Protein AF-X1DVR8-F1 (afdb_monomer_lite)

Organism: NCBI:txid412755

Sequence (46 aa):
MNELLLIKIPPPPSTIEDLISEWENTIENRLRLQEFVKEPFLSMGL

pLDDT: mean 77.13, std 14.57, range [44.12, 95.44]

Secondary structure (DSSP, 8-state):
--------PPPPPSSHHHHHHHHHHHHHHHHHHHHHHHHHHHTTT-

Foldseek 3Di:
DDPPPPPDDDDDDPDPVSVVVVVVVVVVVVVVVVVVVVVVVVVVPD

Radius of gyration: 17.41 Å; chains: 1; bounding box: 38×23×43 Å

Structure (mmCIF, N/CA/C/O backbone):
data_AF-X1DVR8-F1
#
_entry.id   AF-X1DVR8-F1
#
loop_
_atom_site.group_PDB
_atom_site.id
_atom_site.type_symbol
_atom_site.label_atom_id
_atom_site.label_alt_id
_atom_site.label_comp_id
_atom_site.label_asym_id
_atom_site.label_entity_id
_atom_site.label_seq_id
_atom_site.pdbx_PDB_ins_code
_atom_site.Cartn_x
_atom_site.Cartn_y
_atom_site.Cartn_z
_atom_site.occupancy
_atom_site.B_iso_or_equiv
_atom_site.auth_seq_id
_atom_site.auth_comp_id
_atom_site.auth_asym_id
_atom_site.auth_atom_id
_atom_site.pdbx_PDB_model_num
ATOM 1 N N . MET A 1 1 ? -26.798 -18.178 -14.025 1.00 44.12 1 MET A N 1
ATOM 2 C CA . MET A 1 1 ? -25.533 -17.771 -14.673 1.00 44.12 1 MET A CA 1
ATOM 3 C C . MET A 1 1 ? -24.657 -17.170 -13.586 1.00 44.12 1 MET A C 1
ATOM 5 O O . MET A 1 1 ? -25.122 -16.245 -12.943 1.00 44.12 1 MET A O 1
ATOM 9 N N . ASN A 1 2 ? -23.477 -17.738 -13.316 1.00 55.78 2 ASN A N 1
ATOM 10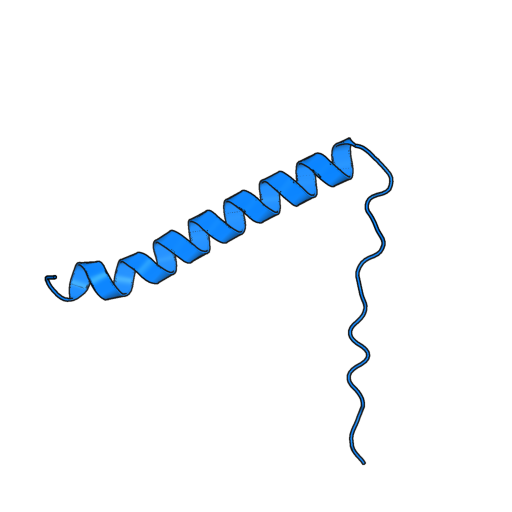 C CA . ASN A 1 2 ? -22.483 -17.145 -12.413 1.00 55.78 2 ASN A CA 1
ATOM 11 C C . ASN A 1 2 ? -21.487 -16.379 -13.284 1.00 55.78 2 ASN A C 1
ATOM 13 O O . ASN A 1 2 ? -20.750 -17.002 -14.047 1.00 55.78 2 ASN A O 1
ATOM 17 N N . GLU A 1 3 ? -21.497 -15.051 -13.213 1.00 63.0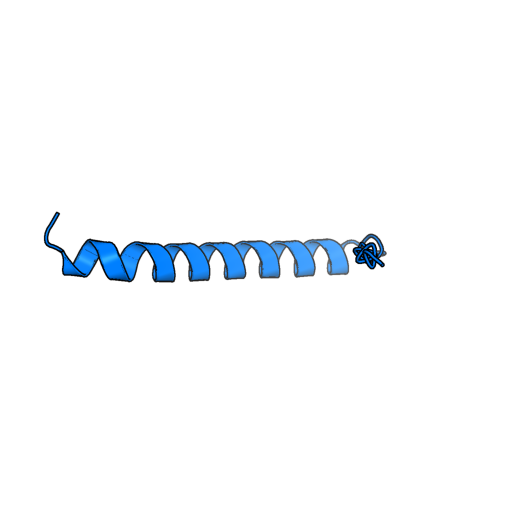3 3 GLU A N 1
ATOM 18 C CA . GLU A 1 3 ? -20.465 -14.232 -13.843 1.00 63.03 3 GLU A CA 1
ATOM 19 C C . GLU A 1 3 ? -19.164 -14.420 -13.060 1.00 63.03 3 GLU A C 1
ATOM 21 O O . GLU A 1 3 ? -19.035 -13.991 -11.914 1.00 63.03 3 GLU A O 1
ATOM 26 N N . LEU A 1 4 ? -18.201 -15.118 -13.665 1.00 64.56 4 LEU A N 1
ATOM 27 C CA . LEU A 1 4 ? -16.824 -15.111 -13.191 1.00 64.56 4 LEU A CA 1
ATOM 28 C C . LEU A 1 4 ? -16.318 -13.672 -13.308 1.00 64.56 4 LEU A C 1
ATOM 30 O O . LEU A 1 4 ? -16.030 -13.199 -14.407 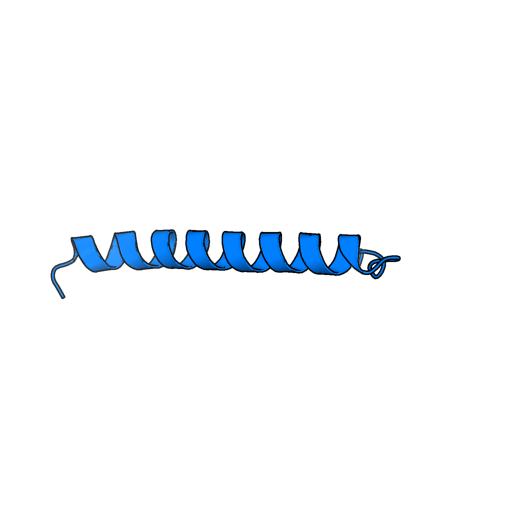1.00 64.56 4 LEU A O 1
ATOM 34 N N . LEU A 1 5 ? -16.239 -12.974 -12.176 1.00 68.75 5 LEU A N 1
ATOM 35 C CA . LEU A 1 5 ? -15.583 -11.678 -12.091 1.00 68.75 5 LEU A CA 1
ATOM 36 C C . LEU A 1 5 ? -14.117 -11.883 -12.480 1.00 68.75 5 LEU A C 1
ATOM 38 O O . LEU A 1 5 ? -13.317 -12.407 -11.705 1.00 68.75 5 LEU A O 1
ATOM 42 N N . LEU A 1 6 ? -13.780 -11.513 -13.715 1.00 68.81 6 LEU A N 1
ATOM 43 C CA . LEU A 1 6 ? -12.408 -11.440 -14.193 1.00 68.81 6 LEU A CA 1
ATOM 44 C C . LEU A 1 6 ? -11.695 -10.378 -13.359 1.00 68.81 6 LEU A C 1
ATOM 46 O O . LEU A 1 6 ? -11.807 -9.181 -13.627 1.00 68.81 6 LEU A O 1
ATOM 50 N N . ILE A 1 7 ? -10.986 -10.818 -12.323 1.00 72.12 7 ILE A N 1
ATOM 51 C CA . ILE A 1 7 ? -10.096 -9.956 -11.555 1.00 72.12 7 ILE A CA 1
ATOM 52 C C . ILE A 1 7 ? -8.992 -9.527 -12.523 1.00 72.12 7 ILE A C 1
ATOM 54 O O . ILE A 1 7 ? -8.102 -10.307 -12.863 1.00 72.12 7 ILE A O 1
ATOM 58 N N . LYS A 1 8 ? -9.089 -8.294 -13.028 1.00 67.81 8 LYS A N 1
ATOM 59 C CA . LYS A 1 8 ? -8.022 -7.673 -13.812 1.00 67.81 8 LYS A CA 1
ATOM 60 C C . LYS A 1 8 ? -6.847 -7.436 -12.875 1.00 67.81 8 LYS A C 1
ATOM 62 O O . LYS A 1 8 ? -6.909 -6.564 -12.014 1.00 67.81 8 LYS A O 1
ATOM 67 N N . ILE A 1 9 ? -5.799 -8.232 -13.042 1.00 71.44 9 ILE A N 1
ATOM 68 C CA . ILE A 1 9 ? -4.527 -7.999 -12.365 1.00 71.44 9 ILE A CA 1
ATOM 69 C C . ILE A 1 9 ? -3.883 -6.779 -13.041 1.00 71.44 9 ILE A C 1
ATOM 71 O O . ILE A 1 9 ? -3.823 -6.752 -14.277 1.00 71.44 9 ILE A O 1
ATOM 75 N N . PRO A 1 10 ? -3.455 -5.756 -12.282 1.00 70.06 10 PRO A N 1
ATOM 76 C CA . PRO A 1 10 ? -2.741 -4.629 -12.860 1.00 70.06 10 PRO A CA 1
ATOM 77 C C . PRO A 1 10 ? -1.438 -5.114 -13.520 1.00 70.06 10 PRO A C 1
ATOM 79 O O . PRO A 1 10 ? -0.821 -6.068 -13.037 1.00 70.06 10 PRO A O 1
ATOM 82 N N . PRO A 1 11 ? -1.028 -4.507 -14.647 1.00 71.69 11 PRO A N 1
ATOM 83 C CA . PRO A 1 11 ? 0.245 -4.836 -15.271 1.00 71.69 11 PRO A CA 1
ATOM 84 C C . PRO A 1 11 ? 1.398 -4.539 -14.301 1.00 71.69 11 PRO A C 1
ATOM 86 O O . PRO A 1 11 ? 1.278 -3.627 -13.481 1.00 71.69 11 PRO A O 1
ATOM 89 N N . PRO A 1 12 ? 2.509 -5.292 -14.383 1.00 73.94 12 PRO A N 1
ATOM 90 C CA . PRO A 1 12 ? 3.659 -5.033 -13.537 1.00 73.94 12 PRO A CA 1
ATOM 91 C C . PRO A 1 12 ? 4.228 -3.635 -13.824 1.00 73.94 12 PRO A C 1
ATOM 93 O O . PRO A 1 12 ? 4.174 -3.178 -14.973 1.00 73.94 12 PRO A O 1
ATOM 96 N N . PRO A 1 13 ? 4.798 -2.972 -12.809 1.00 78.19 13 PRO A N 1
ATOM 97 C CA . PRO A 1 13 ? 5.456 -1.686 -12.984 1.00 78.19 13 PRO A CA 1
ATOM 98 C C . PRO A 1 13 ? 6.601 -1.803 -13.995 1.00 78.19 13 PRO A C 1
ATOM 100 O O . PRO A 1 13 ? 7.366 -2.771 -13.999 1.00 78.19 13 PRO A O 1
ATOM 103 N N . SER A 1 14 ? 6.689 -0.817 -14.886 1.00 79.62 14 SER A N 1
ATOM 104 C CA . SER A 1 14 ? 7.628 -0.822 -16.012 1.00 79.62 14 SER A CA 1
ATOM 105 C C . SER A 1 14 ? 8.974 -0.182 -15.679 1.00 79.62 14 SER A C 1
ATOM 107 O O . SER A 1 14 ? 9.966 -0.434 -16.365 1.00 79.62 14 SER A O 1
ATOM 109 N N . THR A 1 15 ? 9.015 0.625 -14.619 1.00 87.88 15 THR A N 1
ATOM 110 C CA . THR A 1 15 ? 10.198 1.361 -14.173 1.00 87.88 15 THR A CA 1
ATOM 111 C C . THR A 1 15 ? 10.427 1.218 -12.667 1.00 87.88 15 THR A C 1
ATOM 113 O O . THR A 1 15 ? 9.552 0.802 -11.908 1.00 87.88 15 THR A O 1
ATOM 116 N N . ILE A 1 16 ? 11.633 1.577 -12.218 1.00 88.06 16 ILE A N 1
ATOM 117 C CA . ILE A 1 16 ? 11.969 1.634 -10.787 1.00 88.06 16 ILE A CA 1
ATOM 118 C C . ILE A 1 16 ? 11.159 2.734 -10.081 1.00 88.06 16 ILE A C 1
ATOM 120 O O . ILE A 1 16 ? 10.774 2.559 -8.930 1.00 88.06 16 ILE A O 1
ATOM 124 N N . GLU A 1 17 ? 10.864 3.839 -10.766 1.00 90.62 17 GLU A N 1
ATOM 125 C CA . GLU A 1 17 ? 10.037 4.925 -10.226 1.00 90.62 17 GLU A CA 1
ATOM 126 C C . GLU A 1 17 ? 8.597 4.459 -9.972 1.00 90.62 17 GLU A C 1
ATOM 128 O O . GLU A 1 17 ? 8.049 4.738 -8.906 1.00 90.62 17 GLU A O 1
ATOM 133 N N . ASP A 1 18 ? 8.028 3.660 -10.883 1.00 88.62 18 ASP A N 1
ATOM 134 C CA . ASP A 1 18 ? 6.705 3.046 -10.700 1.00 88.62 18 ASP A CA 1
ATOM 135 C C . ASP A 1 18 ? 6.683 2.133 -9.462 1.00 88.62 18 ASP A C 1
ATOM 137 O O . ASP A 1 18 ? 5.754 2.192 -8.658 1.00 88.62 18 ASP A O 1
ATOM 141 N N . LEU A 1 19 ? 7.734 1.322 -9.276 1.00 88.88 19 LEU A N 1
ATOM 142 C CA . LEU A 1 19 ? 7.884 0.442 -8.110 1.00 88.88 19 LEU A CA 1
ATOM 143 C C . LEU A 1 19 ? 7.965 1.228 -6.799 1.00 88.88 19 LEU A C 1
ATOM 145 O O . LEU A 1 19 ? 7.342 0.842 -5.810 1.00 88.88 19 LEU A O 1
ATOM 149 N N . ILE A 1 20 ? 8.738 2.316 -6.779 1.00 92.38 20 ILE A N 1
ATOM 150 C CA . ILE A 1 20 ? 8.865 3.179 -5.600 1.00 92.38 20 ILE A CA 1
ATOM 151 C C . ILE A 1 20 ? 7.511 3.819 -5.286 1.00 92.38 20 ILE A C 1
ATOM 153 O O . ILE A 1 20 ? 7.067 3.752 -4.143 1.00 92.38 20 ILE A O 1
ATOM 157 N N . SER A 1 21 ? 6.815 4.345 -6.295 1.00 89.69 21 SER A N 1
ATOM 158 C CA . SER A 1 21 ? 5.498 4.961 -6.117 1.00 89.69 21 SER A CA 1
ATOM 159 C C . SER A 1 21 ? 4.444 3.960 -5.626 1.00 89.69 21 SER A C 1
ATOM 161 O O . SER A 1 21 ? 3.652 4.267 -4.732 1.00 89.69 21 SER A O 1
ATOM 163 N N . GLU A 1 22 ? 4.432 2.733 -6.151 1.00 89.88 22 GLU A N 1
ATOM 164 C CA . GLU A 1 22 ? 3.539 1.668 -5.678 1.00 89.88 22 GLU A CA 1
ATOM 165 C C . GLU A 1 22 ? 3.848 1.279 -4.223 1.00 89.88 22 GLU A C 1
ATOM 167 O O . GLU A 1 22 ? 2.938 1.045 -3.416 1.00 89.88 22 GLU A O 1
ATOM 172 N N . TRP A 1 23 ? 5.130 1.257 -3.855 1.00 91.94 23 TRP A N 1
ATOM 173 C CA . TRP A 1 23 ? 5.562 0.949 -2.498 1.00 91.94 23 TRP A CA 1
ATOM 174 C C . TRP A 1 23 ? 5.181 2.046 -1.498 1.00 91.94 23 TRP A C 1
ATOM 176 O O . TRP A 1 23 ? 4.622 1.728 -0.446 1.00 91.94 23 TRP A O 1
ATOM 186 N N . GLU A 1 24 ? 5.389 3.319 -1.838 1.00 95.44 24 GLU A N 1
ATOM 187 C CA . GLU A 1 24 ? 4.958 4.472 -1.035 1.00 95.44 24 GLU A CA 1
ATOM 188 C C . GLU A 1 24 ? 3.442 4.451 -0.805 1.00 95.44 24 GLU A C 1
ATOM 190 O O . GLU A 1 24 ? 2.990 4.493 0.343 1.00 95.44 24 GLU A O 1
ATOM 195 N N . ASN A 1 25 ? 2.658 4.253 -1.871 1.00 94.00 25 ASN A N 1
ATOM 196 C CA . ASN A 1 25 ? 1.201 4.112 -1.784 1.00 94.00 25 ASN A CA 1
ATOM 197 C C . ASN A 1 25 ? 0.786 2.936 -0.888 1.00 94.00 25 ASN A C 1
ATOM 199 O O . ASN A 1 25 ? -0.171 3.024 -0.114 1.00 94.00 25 ASN A O 1
ATOM 203 N N . THR A 1 26 ? 1.502 1.814 -0.967 1.00 94.06 26 THR A N 1
ATOM 204 C CA . THR A 1 26 ? 1.235 0.640 -0.127 1.00 94.06 26 THR A CA 1
ATOM 205 C C . THR A 1 26 ? 1.507 0.928 1.348 1.00 94.06 26 T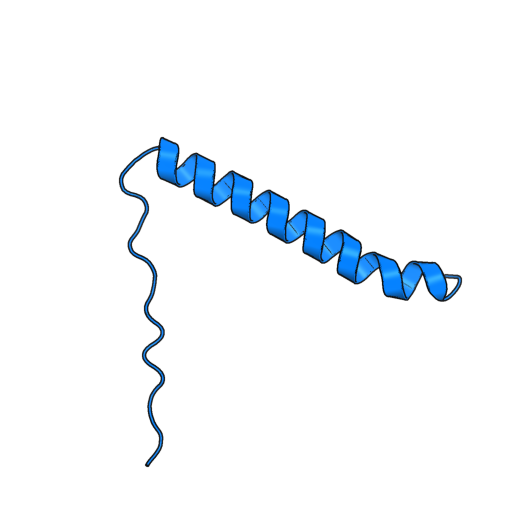HR A C 1
ATOM 207 O O . THR A 1 26 ? 0.724 0.510 2.207 1.00 94.06 26 THR A O 1
ATOM 210 N N . ILE A 1 27 ? 2.596 1.633 1.663 1.00 94.75 27 ILE A N 1
ATOM 211 C CA . ILE A 1 27 ? 2.924 2.041 3.034 1.00 94.75 27 ILE A CA 1
ATOM 212 C C . ILE A 1 27 ? 1.849 2.992 3.565 1.00 94.75 27 ILE A C 1
ATOM 214 O O . ILE A 1 27 ? 1.318 2.754 4.651 1.00 94.75 27 ILE A O 1
ATOM 218 N N . GLU A 1 28 ? 1.471 4.009 2.793 1.00 94.56 28 GLU A N 1
ATOM 219 C CA . GLU A 1 28 ? 0.440 4.980 3.170 1.00 94.56 28 GLU A CA 1
ATOM 220 C C . GLU A 1 28 ? -0.910 4.303 3.443 1.00 94.56 28 GLU A C 1
ATOM 222 O O . GLU A 1 28 ? -1.527 4.527 4.486 1.00 94.56 28 GLU A O 1
ATOM 227 N N . ASN A 1 29 ? -1.340 3.396 2.562 1.00 93.38 29 ASN A N 1
ATOM 228 C CA . ASN A 1 29 ? -2.573 2.634 2.749 1.00 93.38 29 ASN A CA 1
ATOM 229 C C . ASN A 1 29 ? -2.530 1.762 4.008 1.00 93.38 29 ASN A C 1
ATOM 231 O O . ASN A 1 29 ? -3.521 1.674 4.733 1.00 93.38 29 ASN A O 1
ATOM 235 N N . ARG A 1 30 ? -1.387 1.135 4.308 1.00 92.69 30 ARG A N 1
ATOM 236 C CA . ARG A 1 30 ? -1.221 0.359 5.544 1.00 92.69 30 ARG A CA 1
ATOM 237 C C . ARG A 1 30 ? -1.277 1.238 6.786 1.00 92.69 30 ARG A C 1
ATOM 239 O O . ARG A 1 30 ? -1.894 0.820 7.760 1.00 92.69 30 ARG A O 1
ATOM 246 N N . LEU A 1 31 ? -0.666 2.422 6.765 1.00 92.44 31 LEU A N 1
ATOM 247 C CA . LEU A 1 31 ? -0.726 3.368 7.882 1.00 92.44 31 LEU A CA 1
ATOM 248 C C . LEU A 1 31 ? -2.162 3.832 8.129 1.00 92.44 31 LEU A C 1
ATOM 250 O O . LEU A 1 31 ? -2.650 3.698 9.248 1.00 92.44 31 LEU A O 1
ATOM 254 N N . ARG A 1 32 ? -2.879 4.236 7.074 1.00 89.69 32 ARG A N 1
ATOM 255 C CA . ARG A 1 32 ? -4.302 4.600 7.160 1.00 89.69 32 ARG A CA 1
ATOM 256 C C . ARG A 1 32 ? -5.159 3.471 7.717 1.00 89.69 32 ARG A C 1
ATOM 258 O O . ARG A 1 32 ? -6.009 3.700 8.569 1.00 89.69 32 ARG A O 1
ATOM 265 N N . LEU A 1 33 ? -4.927 2.238 7.262 1.00 89.50 33 LEU A N 1
ATOM 266 C CA . LEU A 1 33 ? -5.618 1.065 7.796 1.00 89.50 33 LEU A CA 1
ATOM 267 C C . LEU A 1 33 ? -5.283 0.832 9.271 1.00 89.50 33 LEU A C 1
ATOM 269 O O . LEU A 1 33 ? -6.172 0.485 10.038 1.00 89.50 33 LEU A O 1
ATOM 273 N N . GLN A 1 34 ? -4.031 1.024 9.691 1.00 85.19 34 GLN A N 1
ATOM 274 C CA . GLN A 1 34 ? -3.661 0.916 11.102 1.00 85.19 34 GLN A CA 1
ATOM 275 C C . GLN A 1 34 ? -4.336 1.985 11.959 1.00 85.19 34 GLN A C 1
ATOM 277 O O . GLN A 1 34 ? -4.788 1.658 13.050 1.00 85.19 34 GLN A O 1
ATOM 282 N N . GLU A 1 35 ? -4.409 3.231 11.497 1.00 85.06 35 GLU A N 1
ATOM 283 C CA . GLU A 1 35 ? -5.130 4.300 12.194 1.00 85.06 35 GLU A CA 1
ATOM 284 C C . GLU A 1 35 ? -6.617 3.963 12.301 1.00 85.06 35 GLU A C 1
ATOM 286 O O . GLU A 1 35 ? -7.147 3.906 13.408 1.00 85.06 35 GLU A O 1
ATOM 291 N N . PHE A 1 36 ? -7.251 3.593 11.184 1.00 80.38 36 PHE A N 1
ATOM 292 C CA . PHE A 1 36 ? -8.652 3.173 11.151 1.00 80.38 36 PHE A CA 1
ATOM 293 C C . PHE A 1 36 ? -8.944 1.993 12.082 1.00 80.38 36 PHE A C 1
ATOM 295 O O . PHE A 1 36 ? -9.979 1.966 12.737 1.00 80.38 36 PHE A O 1
ATOM 302 N N . VAL A 1 37 ? -8.043 1.009 12.150 1.00 80.12 37 VAL A N 1
ATOM 303 C CA . VAL A 1 37 ? -8.188 -0.137 13.053 1.00 80.12 37 VAL A CA 1
ATOM 304 C C . VAL A 1 37 ? -7.944 0.270 14.504 1.00 80.12 37 VAL A C 1
ATOM 306 O O . VAL A 1 37 ? -8.634 -0.248 15.368 1.00 80.12 37 VAL A O 1
ATOM 309 N N . LYS A 1 38 ? -7.013 1.184 14.810 1.00 70.44 38 LYS A N 1
ATOM 310 C CA . LYS A 1 38 ? -6.725 1.626 16.190 1.00 70.44 38 LYS A CA 1
ATOM 311 C C . LYS A 1 38 ? -7.828 2.506 16.789 1.00 70.44 38 LYS A C 1
ATOM 313 O O . LYS A 1 38 ? -8.088 2.391 17.985 1.00 70.44 38 LYS A O 1
ATOM 318 N N . GLU A 1 39 ? -8.490 3.343 15.994 1.00 64.50 39 GLU A N 1
ATOM 319 C CA . GLU A 1 39 ? -9.564 4.247 16.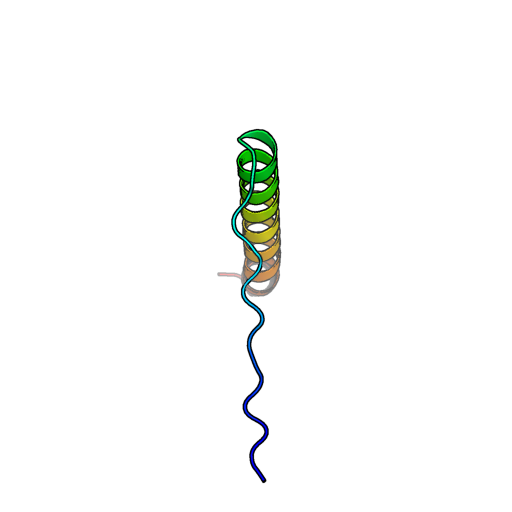444 1.00 64.50 39 GLU A CA 1
ATOM 320 C C . GLU A 1 39 ? -10.717 3.553 17.223 1.00 64.50 39 GLU A C 1
ATOM 322 O O . GLU A 1 39 ? -11.076 4.025 18.309 1.00 64.50 39 GLU A O 1
ATOM 327 N N . PRO A 1 40 ? -11.285 2.412 16.774 1.00 60.06 40 PRO A N 1
ATOM 328 C CA . PRO A 1 40 ? -12.340 1.715 17.514 1.00 60.06 40 PRO A CA 1
ATOM 329 C C . PRO A 1 40 ? -11.863 1.008 18.793 1.00 60.06 40 PRO A C 1
ATOM 331 O O . PRO A 1 40 ? -12.685 0.750 19.667 1.00 60.06 40 PRO A O 1
ATOM 334 N N . PHE A 1 41 ? -10.568 0.705 18.949 1.00 55.47 41 PHE A N 1
ATOM 335 C CA . PHE A 1 41 ? -10.062 0.069 20.177 1.00 55.47 41 PHE A CA 1
ATOM 336 C C . PHE A 1 41 ? -9.636 1.089 21.239 1.00 55.47 41 PHE A C 1
ATOM 338 O O . PHE A 1 41 ? -9.878 0.862 22.423 1.00 55.47 41 PHE A O 1
ATOM 345 N N . LEU A 1 42 ? -9.084 2.242 20.841 1.00 55.47 42 LEU A N 1
ATOM 346 C CA . LEU A 1 42 ? -8.704 3.317 21.773 1.00 55.47 42 LEU A CA 1
ATOM 347 C C . LEU A 1 42 ? -9.917 3.937 22.488 1.00 55.47 42 LEU A C 1
ATOM 349 O O . LEU A 1 42 ? -9.801 4.408 23.617 1.00 55.47 42 LEU A O 1
ATOM 353 N N . SER A 1 43 ? -11.092 3.900 21.856 1.00 57.47 43 SER A N 1
ATOM 354 C CA . SER A 1 43 ? -12.357 4.373 22.432 1.00 57.47 43 SER A CA 1
ATOM 355 C C . SER A 1 43 ? -13.018 3.383 23.408 1.00 57.47 43 SER A C 1
ATOM 357 O O . SER A 1 43 ? -13.953 3.772 24.108 1.00 57.47 43 SER A O 1
ATOM 359 N N . MET A 1 44 ? -12.533 2.134 23.508 1.00 52.03 44 MET A N 1
ATOM 360 C CA . MET A 1 44 ? -13.091 1.091 24.390 1.00 52.03 44 MET A CA 1
ATOM 3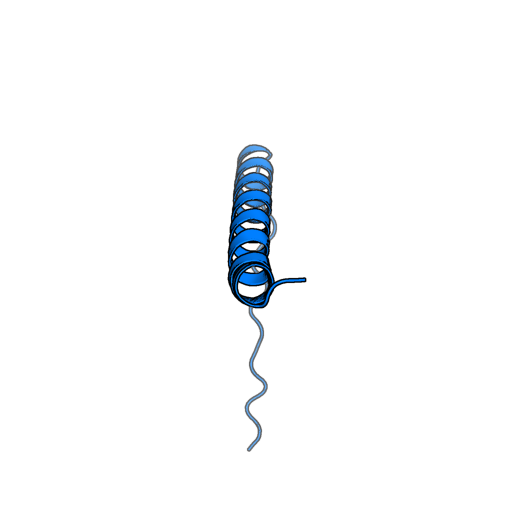61 C C . MET A 1 44 ? -12.378 0.928 25.743 1.00 52.03 44 MET A C 1
ATOM 363 O O . MET A 1 44 ? -12.862 0.165 26.576 1.00 52.03 44 MET A O 1
ATOM 367 N N . GLY A 1 45 ? -11.289 1.657 26.011 1.00 59.41 45 GLY A N 1
ATOM 368 C CA . GLY A 1 45 ? -10.621 1.618 27.319 1.00 59.41 45 GLY A CA 1
ATOM 369 C C . GLY A 1 45 ? -9.979 0.264 27.657 1.00 59.41 45 GLY A C 1
ATOM 370 O O . GLY A 1 45 ? -10.184 -0.247 28.758 1.00 59.41 45 GLY A O 1
ATOM 371 N N . LEU A 1 46 ? -9.215 -0.298 26.712 1.00 53.88 46 LEU A N 1
ATOM 372 C CA . LEU A 1 46 ? -8.198 -1.333 26.949 1.00 53.88 46 LEU A CA 1
ATOM 373 C C . LEU A 1 46 ? -6.799 -0.741 26.766 1.00 53.88 46 LEU A C 1
ATOM 375 O O . LEU A 1 46 ? -6.606 -0.016 25.764 1.00 53.88 46 LEU A O 1
#